Protein AF-A0A813JXP8-F1 (afdb_monomer_lite)

Organism: Polarella glacialis (NCBI:txid89957)

Radius of gyration: 28.77 Å; chains: 1; bounding box: 60×57×64 Å

Structure (mmCIF, N/CA/C/O backbone):
data_AF-A0A813JXP8-F1
#
_entry.id   AF-A0A813JXP8-F1
#
loop_
_atom_site.group_PDB
_atom_site.id
_atom_site.type_symbol
_atom_site.label_atom_id
_atom_site.label_alt_id
_atom_site.label_comp_id
_atom_site.label_asym_id
_atom_site.label_entity_id
_atom_site.label_seq_id
_atom_site.pdbx_PDB_ins_code
_atom_site.Cartn_x
_atom_site.Cartn_y
_atom_site.Cartn_z
_atom_site.occupancy
_atom_site.B_iso_or_equiv
_atom_site.auth_seq_id
_atom_site.auth_comp_id
_atom_site.auth_asym_id
_atom_site.auth_atom_id
_atom_site.pdbx_PDB_model_num
ATOM 1 N N . MET A 1 1 ? 9.963 -4.588 33.049 1.00 52.22 1 MET A N 1
ATOM 2 C CA . MET A 1 1 ? 10.059 -3.617 31.934 1.00 52.22 1 MET A CA 1
ATOM 3 C C . MET A 1 1 ? 10.238 -4.403 30.646 1.00 52.22 1 MET A C 1
ATOM 5 O O . MET A 1 1 ? 11.038 -5.328 30.657 1.00 52.22 1 MET A O 1
ATOM 9 N N . ALA A 1 2 ? 9.503 -4.094 29.575 1.00 61.81 2 ALA A N 1
ATOM 10 C CA . ALA A 1 2 ? 9.705 -4.745 28.279 1.00 61.81 2 ALA A CA 1
ATOM 11 C C . ALA A 1 2 ? 10.783 -3.986 27.489 1.00 61.81 2 ALA A C 1
ATOM 13 O O . ALA A 1 2 ? 10.611 -2.804 27.197 1.00 61.81 2 ALA A O 1
ATOM 14 N N . GLY A 1 3 ? 11.901 -4.645 27.179 1.00 68.75 3 GLY A N 1
ATOM 15 C CA . GLY A 1 3 ? 12.952 -4.056 26.351 1.00 68.75 3 GLY A CA 1
ATOM 16 C C . GLY A 1 3 ? 12.479 -3.876 24.907 1.00 68.75 3 GLY A C 1
ATOM 17 O O . GLY A 1 3 ? 11.857 -4.775 24.341 1.00 68.75 3 GLY A O 1
ATOM 18 N N . ARG A 1 4 ? 12.781 -2.725 24.298 1.00 75.44 4 ARG A N 1
ATOM 19 C CA . ARG A 1 4 ? 12.557 -2.512 22.861 1.00 75.44 4 ARG A CA 1
ATOM 20 C C . ARG A 1 4 ? 13.458 -3.489 22.082 1.00 75.44 4 ARG A C 1
ATOM 22 O O . ARG A 1 4 ? 14.655 -3.511 22.367 1.00 75.44 4 ARG A O 1
ATOM 29 N N . PRO A 1 5 ? 12.933 -4.284 21.130 1.00 78.69 5 PRO A N 1
ATOM 30 C CA . PRO A 1 5 ? 13.763 -5.210 20.364 1.00 78.69 5 PRO A CA 1
ATOM 31 C C . PRO A 1 5 ? 14.825 -4.446 19.551 1.00 78.69 5 PRO A C 1
ATOM 33 O O . PRO A 1 5 ? 14.555 -3.322 19.109 1.00 78.69 5 PRO A O 1
ATOM 36 N N . PRO A 1 6 ? 16.024 -5.025 19.350 1.00 76.75 6 PRO A N 1
ATOM 37 C CA . PRO A 1 6 ? 17.085 -4.386 18.582 1.00 76.75 6 PRO A CA 1
ATOM 38 C C . PRO A 1 6 ? 16.657 -4.189 17.124 1.00 76.75 6 PRO A C 1
ATOM 40 O O . PRO A 1 6 ? 16.009 -5.052 16.528 1.00 76.75 6 PRO A O 1
ATOM 43 N N . LEU A 1 7 ? 17.034 -3.050 16.542 1.00 78.81 7 LEU A N 1
ATOM 44 C CA . LEU A 1 7 ? 16.718 -2.721 15.155 1.00 78.81 7 LEU A CA 1
ATOM 45 C C . LEU A 1 7 ? 17.672 -3.469 14.210 1.00 78.81 7 LEU A C 1
ATOM 47 O O . LEU A 1 7 ? 18.702 -2.938 13.801 1.00 78.81 7 LEU A O 1
ATOM 51 N N . VAL A 1 8 ? 17.340 -4.719 13.889 1.00 82.62 8 VAL A N 1
ATOM 52 C CA . VAL A 1 8 ? 18.070 -5.504 12.886 1.00 82.62 8 VAL A CA 1
ATOM 53 C C . VAL A 1 8 ? 17.797 -4.906 11.507 1.00 82.62 8 VAL A C 1
ATOM 55 O O . VAL A 1 8 ? 16.659 -4.917 11.041 1.00 82.62 8 VAL A O 1
ATOM 58 N N . MET A 1 9 ? 18.835 -4.375 10.860 1.00 81.88 9 MET A N 1
ATOM 59 C CA . MET A 1 9 ? 18.740 -3.924 9.472 1.00 81.88 9 MET A CA 1
ATOM 60 C C . MET A 1 9 ? 18.775 -5.119 8.518 1.00 81.88 9 MET A C 1
ATOM 62 O O . MET A 1 9 ? 19.467 -6.108 8.769 1.00 81.88 9 MET A O 1
ATOM 66 N N . SER A 1 10 ? 18.029 -5.019 7.423 1.00 81.56 10 SER A N 1
ATOM 67 C CA . SER A 1 10 ? 18.065 -5.985 6.332 1.00 81.56 10 SER A CA 1
ATOM 68 C C . SER A 1 10 ? 19.447 -6.017 5.679 1.00 81.56 10 SER A C 1
ATOM 70 O O . SER A 1 10 ? 20.085 -4.988 5.467 1.00 81.56 10 SER A O 1
ATOM 72 N N . THR A 1 11 ? 19.926 -7.216 5.352 1.00 88.62 11 THR A N 1
ATOM 73 C CA . THR A 1 11 ? 21.102 -7.365 4.487 1.00 88.62 11 THR A CA 1
ATOM 74 C C . THR A 1 11 ? 20.689 -7.234 3.022 1.00 88.62 11 THR A C 1
ATOM 76 O O . THR A 1 11 ? 19.612 -7.688 2.636 1.00 88.62 11 THR A O 1
ATOM 79 N N . ALA A 1 12 ? 21.579 -6.721 2.167 1.00 84.81 12 ALA A N 1
ATOM 80 C CA . ALA A 1 12 ? 21.324 -6.599 0.724 1.00 84.81 12 ALA A CA 1
ATOM 81 C C . ALA A 1 12 ? 20.993 -7.943 0.027 1.00 84.81 12 ALA A C 1
ATOM 83 O O . ALA A 1 12 ? 20.420 -7.963 -1.063 1.00 84.81 12 ALA A O 1
ATOM 84 N N . VAL A 1 13 ? 21.334 -9.081 0.648 1.00 84.94 13 VAL A N 1
ATOM 85 C CA . VAL A 1 13 ? 20.925 -10.422 0.195 1.00 84.94 13 VAL A CA 1
ATOM 86 C C . VAL A 1 13 ? 19.451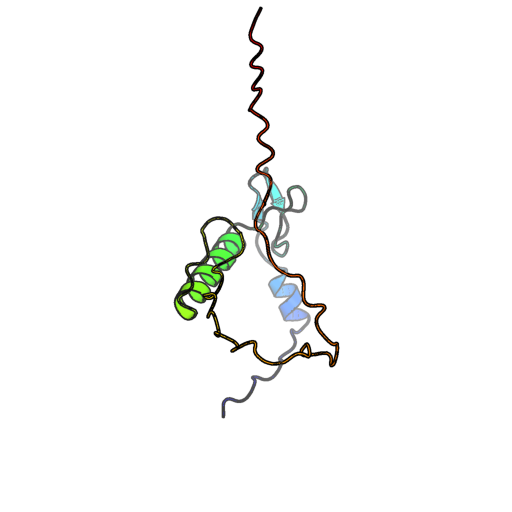 -10.688 0.520 1.00 84.94 13 VAL A C 1
ATOM 88 O O . VAL A 1 13 ? 18.717 -11.141 -0.354 1.00 84.94 13 VAL A O 1
ATOM 91 N N . GLN A 1 14 ? 18.999 -10.363 1.735 1.00 83.31 14 GLN A N 1
ATOM 92 C CA . GLN A 1 14 ? 17.588 -10.479 2.130 1.00 83.31 14 GLN A CA 1
ATOM 93 C C . GLN A 1 14 ? 16.690 -9.520 1.341 1.00 83.31 14 GLN A C 1
ATOM 95 O O . GLN A 1 14 ? 15.569 -9.881 1.001 1.00 83.31 14 GLN A O 1
ATOM 100 N N . GLU A 1 15 ? 17.181 -8.326 1.004 1.00 82.88 15 GLU A N 1
ATOM 101 C CA . GLU A 1 15 ? 16.444 -7.354 0.184 1.00 82.88 15 GLU A CA 1
ATOM 102 C C . GLU A 1 15 ? 16.200 -7.911 -1.221 1.00 82.88 15 GLU A C 1
ATOM 104 O O . GLU A 1 15 ? 15.050 -8.044 -1.637 1.00 82.88 15 GLU A O 1
ATOM 109 N N . ARG A 1 16 ? 17.254 -8.396 -1.892 1.00 83.81 16 ARG A N 1
ATOM 110 C CA . ARG A 1 16 ? 17.131 -9.093 -3.184 1.00 83.81 16 ARG A CA 1
ATOM 111 C C . ARG A 1 16 ? 16.256 -10.346 -3.116 1.00 83.81 16 ARG A C 1
ATOM 113 O O . ARG A 1 16 ? 15.674 -10.724 -4.128 1.00 83.81 16 ARG A O 1
ATOM 120 N N . GLN A 1 17 ? 16.171 -11.019 -1.968 1.00 82.88 17 GLN A N 1
ATOM 121 C CA . GLN A 1 17 ? 15.266 -12.157 -1.761 1.00 82.88 17 GLN A CA 1
ATOM 122 C C . GLN A 1 17 ? 13.807 -11.715 -1.561 1.00 82.88 17 GLN A C 1
ATOM 124 O O . GLN A 1 17 ? 12.911 -12.387 -2.057 1.00 82.88 17 GLN A O 1
ATOM 129 N N . ALA A 1 18 ? 13.547 -10.575 -0.914 1.00 78.75 18 ALA A N 1
ATOM 130 C CA . ALA A 1 18 ? 12.204 -9.998 -0.803 1.00 78.75 18 ALA A CA 1
ATOM 131 C C . ALA A 1 18 ? 11.679 -9.451 -2.149 1.00 78.75 18 ALA A C 1
ATOM 133 O O . ALA A 1 18 ? 10.473 -9.480 -2.416 1.00 78.75 18 ALA A O 1
ATOM 134 N N . GLU A 1 19 ? 12.584 -8.999 -3.025 1.00 82.69 19 GLU A N 1
ATOM 135 C CA . GLU A 1 19 ? 12.272 -8.641 -4.414 1.00 82.69 19 GLU A CA 1
ATOM 136 C C . GLU A 1 19 ? 11.859 -9.851 -5.273 1.00 82.69 19 GLU A C 1
ATOM 138 O O . GLU A 1 19 ? 11.088 -9.699 -6.224 1.00 82.69 19 GLU A O 1
ATOM 143 N N . GLN A 1 20 ? 12.320 -11.058 -4.926 1.00 84.38 20 GLN A N 1
ATOM 144 C CA . GLN A 1 20 ? 12.012 -12.294 -5.645 1.00 84.38 20 GLN A CA 1
ATOM 145 C C . GLN A 1 20 ? 10.647 -12.860 -5.233 1.00 84.38 20 GLN A C 1
ATOM 147 O O . GLN A 1 20 ? 10.482 -13.480 -4.186 1.00 84.38 20 GLN A O 1
ATOM 152 N N . GLY A 1 21 ? 9.661 -12.701 -6.112 1.00 86.06 21 GLY A N 1
ATOM 153 C CA . GLY A 1 21 ? 8.357 -13.342 -5.988 1.00 86.06 21 GLY A CA 1
ATOM 154 C C . GLY A 1 21 ? 7.545 -13.244 -7.281 1.00 86.06 21 GLY A C 1
ATOM 155 O O . GLY A 1 21 ? 7.947 -12.539 -8.212 1.00 86.06 21 GLY A O 1
ATOM 156 N N . PRO A 1 22 ? 6.403 -13.945 -7.371 1.00 91.56 22 PRO A N 1
ATOM 157 C CA . PRO A 1 22 ? 5.531 -13.866 -8.535 1.00 91.56 22 PRO A CA 1
ATOM 158 C C . PRO A 1 22 ? 4.965 -12.450 -8.706 1.00 91.56 22 PRO A C 1
ATOM 160 O O . PRO A 1 22 ? 4.579 -11.788 -7.739 1.00 91.56 22 PRO A O 1
ATOM 163 N N . ALA A 1 23 ? 4.888 -11.992 -9.955 1.00 93.19 23 ALA A N 1
ATOM 164 C CA . ALA A 1 23 ? 4.165 -10.774 -10.303 1.00 93.19 23 ALA A CA 1
ATOM 165 C C . ALA A 1 23 ? 2.661 -10.941 -10.016 1.00 93.19 23 ALA A C 1
ATOM 167 O O . ALA A 1 23 ? 2.118 -12.037 -10.167 1.00 93.19 23 ALA A O 1
ATOM 168 N N . TRP A 1 24 ? 1.978 -9.864 -9.620 1.00 94.25 24 TRP A N 1
ATOM 169 C CA . TRP A 1 24 ? 0.555 -9.907 -9.269 1.00 94.25 24 TRP A CA 1
ATOM 170 C C . TRP A 1 24 ? -0.306 -9.132 -10.268 1.00 94.25 24 TRP A C 1
ATOM 172 O O . TRP A 1 24 ? 0.074 -8.071 -10.768 1.00 94.25 24 TRP A O 1
ATOM 182 N N . ILE A 1 25 ? -1.486 -9.676 -10.563 1.00 95.69 25 ILE A N 1
ATOM 183 C CA . ILE A 1 25 ? -2.424 -9.121 -11.542 1.00 95.69 25 ILE A CA 1
ATOM 184 C C . ILE A 1 25 ? -3.437 -8.240 -10.808 1.00 95.69 25 ILE A C 1
ATOM 186 O O . ILE A 1 25 ? -4.062 -8.668 -9.836 1.00 95.69 25 ILE A O 1
ATOM 190 N N . CYS A 1 26 ? -3.597 -6.996 -11.255 1.00 96.06 26 CYS A N 1
ATOM 191 C CA . CYS A 1 26 ? -4.593 -6.080 -10.716 1.00 96.06 26 CYS A CA 1
ATOM 192 C C . CYS A 1 26 ? -5.966 -6.276 -11.381 1.00 96.06 26 CYS A C 1
ATOM 194 O O . CYS A 1 26 ? -6.083 -6.840 -12.466 1.00 96.06 26 CYS A O 1
ATOM 196 N N . GLN A 1 27 ? -7.017 -5.737 -10.762 1.00 94.31 27 GLN A N 1
ATOM 197 C CA . GLN A 1 27 ? -8.386 -5.753 -11.293 1.00 94.31 27 GLN A CA 1
ATOM 198 C C . GLN A 1 27 ? -8.524 -5.012 -12.639 1.00 94.31 27 GLN A C 1
ATOM 200 O O . GLN A 1 27 ? -9.447 -5.296 -13.391 1.00 94.31 27 GLN A O 1
ATOM 205 N N . CYS A 1 28 ? -7.586 -4.120 -12.981 1.00 95.06 28 CYS A N 1
ATOM 206 C CA . CYS A 1 28 ? -7.468 -3.495 -14.305 1.00 95.06 28 CYS A CA 1
ATOM 207 C C . CYS A 1 28 ? -6.627 -4.320 -15.308 1.00 95.06 28 CYS A C 1
ATOM 209 O O . CYS A 1 28 ? -6.060 -3.755 -16.236 1.00 95.06 28 CYS A O 1
ATOM 211 N N . ALA A 1 29 ? -6.469 -5.630 -15.085 1.00 95.50 29 ALA A N 1
ATOM 212 C CA . ALA A 1 29 ? -5.631 -6.574 -15.844 1.00 95.50 29 ALA A CA 1
ATOM 213 C C . ALA A 1 29 ? -4.109 -6.291 -15.883 1.00 95.50 29 ALA A C 1
ATOM 215 O O . ALA A 1 29 ? -3.341 -7.153 -16.310 1.00 95.50 29 ALA A O 1
ATOM 216 N N . LYS A 1 30 ? -3.638 -5.140 -15.385 1.00 96.00 30 LYS A N 1
ATOM 217 C CA . LYS A 1 30 ? -2.207 -4.816 -15.280 1.00 96.00 30 LYS A CA 1
ATOM 218 C C . LYS A 1 30 ? -1.451 -5.830 -14.419 1.00 96.00 30 LYS A C 1
ATOM 220 O O . LYS A 1 30 ? -1.810 -6.060 -13.263 1.00 96.00 30 LYS A O 1
ATOM 225 N N . VAL A 1 31 ? -0.362 -6.369 -14.962 1.00 95.88 31 VAL A N 1
ATOM 226 C CA . VAL A 1 31 ? 0.638 -7.151 -14.223 1.00 95.88 31 VAL A CA 1
ATOM 227 C C . VAL A 1 31 ? 1.605 -6.185 -13.531 1.00 95.88 31 VAL A C 1
ATOM 229 O O . VAL A 1 31 ? 2.154 -5.297 -14.182 1.00 95.88 31 VAL A O 1
ATOM 232 N N . ASN A 1 32 ? 1.811 -6.351 -12.225 1.00 95.38 32 ASN A N 1
ATOM 233 C CA . ASN A 1 32 ? 2.663 -5.500 -11.389 1.00 95.38 32 ASN A CA 1
ATOM 234 C C . ASN A 1 32 ? 3.759 -6.331 -10.705 1.00 95.38 32 ASN A C 1
ATOM 236 O O . ASN A 1 32 ? 3.581 -7.523 -10.441 1.00 95.38 32 ASN A O 1
ATOM 240 N N . LYS A 1 33 ? 4.894 -5.699 -10.383 1.00 94.12 33 LYS A N 1
ATOM 241 C CA . LYS A 1 33 ? 6.024 -6.351 -9.696 1.00 94.12 33 LYS A CA 1
ATOM 242 C C . LYS A 1 33 ? 5.597 -6.867 -8.319 1.00 94.12 33 LYS A C 1
ATOM 244 O O . LYS A 1 33 ? 4.763 -6.247 -7.661 1.00 94.12 33 LYS A O 1
ATOM 249 N N . HIS A 1 34 ? 6.222 -7.949 -7.848 1.00 92.06 34 HIS A N 1
ATOM 250 C CA . HIS A 1 34 ? 5.922 -8.556 -6.543 1.00 92.06 34 HIS A CA 1
ATOM 251 C C . HIS A 1 34 ? 5.923 -7.535 -5.386 1.00 92.06 34 HIS A C 1
ATOM 253 O O . HIS A 1 34 ? 5.004 -7.521 -4.564 1.00 92.06 34 HIS A O 1
ATOM 259 N N . VAL A 1 35 ? 6.922 -6.645 -5.386 1.00 91.44 35 VAL A N 1
ATOM 260 C CA . VAL A 1 35 ? 7.143 -5.583 -4.388 1.00 91.44 35 VAL A CA 1
ATOM 261 C C . VAL A 1 35 ? 6.172 -4.401 -4.471 1.00 91.44 35 VAL A C 1
ATOM 263 O O . VAL A 1 35 ? 6.054 -3.640 -3.511 1.00 91.44 35 VAL A O 1
ATOM 266 N N . SER A 1 36 ? 5.473 -4.211 -5.594 1.00 92.62 36 SER A N 1
ATOM 267 C CA . SER A 1 36 ? 4.595 -3.054 -5.787 1.00 92.62 36 SER A CA 1
ATOM 268 C C . SER A 1 36 ? 3.318 -3.229 -4.953 1.00 92.62 36 SER A C 1
ATOM 270 O O . SER A 1 36 ? 2.411 -3.958 -5.342 1.00 92.62 36 SER A O 1
ATOM 272 N N . LEU A 1 37 ? 3.223 -2.546 -3.804 1.00 93.25 37 LEU A N 1
ATOM 273 C CA . LEU A 1 37 ? 2.054 -2.588 -2.897 1.00 93.25 37 LEU A CA 1
ATOM 274 C C . LEU A 1 37 ? 0.752 -2.063 -3.540 1.00 93.25 37 LEU A C 1
ATOM 276 O O . LEU A 1 37 ? -0.348 -2.306 -3.037 1.00 93.25 37 LEU A O 1
ATOM 280 N N . ARG A 1 38 ? 0.879 -1.309 -4.636 1.00 95.56 38 ARG A N 1
ATOM 281 C CA . ARG A 1 38 ? -0.197 -0.698 -5.422 1.00 95.56 38 ARG A CA 1
ATOM 282 C C . ARG A 1 38 ? 0.033 -0.966 -6.903 1.00 95.56 38 ARG A C 1
ATOM 284 O O . ARG A 1 38 ? 1.175 -1.136 -7.322 1.00 95.56 38 ARG A O 1
ATOM 291 N N . CYS A 1 39 ? -1.042 -0.969 -7.682 1.00 96.50 39 CYS A N 1
ATOM 292 C CA . CYS A 1 39 ? -0.951 -1.020 -9.135 1.00 96.50 39 CYS A CA 1
ATOM 293 C C . CYS A 1 39 ? -0.318 0.264 -9.687 1.00 96.50 39 CYS A C 1
ATOM 295 O O . CYS A 1 39 ? -0.689 1.359 -9.264 1.00 96.50 39 CYS A O 1
ATOM 297 N N . GLU A 1 40 ? 0.592 0.124 -10.650 1.00 95.38 40 GLU A N 1
ATOM 298 C CA . GLU A 1 40 ? 1.333 1.236 -11.265 1.00 95.38 40 GLU A CA 1
ATOM 299 C C . GLU A 1 40 ? 0.452 2.111 -12.187 1.00 95.38 40 GLU A C 1
ATOM 301 O O . GLU A 1 40 ? 0.848 3.219 -12.533 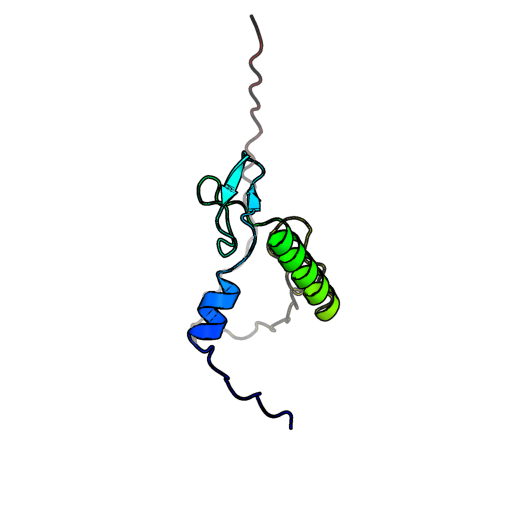1.00 95.38 40 GLU A O 1
ATOM 306 N N . GLU A 1 41 ? -0.755 1.650 -12.548 1.00 96.00 41 GLU A N 1
ATOM 307 C CA . GLU A 1 41 ? -1.706 2.379 -13.410 1.00 96.00 41 GLU A CA 1
ATOM 308 C C . GLU A 1 41 ? -2.934 2.910 -12.655 1.00 96.00 41 GLU A C 1
ATOM 310 O O . GLU A 1 41 ? -3.271 4.085 -12.763 1.00 96.00 41 GLU A O 1
ATOM 315 N N . CYS A 1 42 ? -3.622 2.060 -11.883 1.00 96.31 42 CYS A N 1
ATOM 316 C CA . CYS A 1 42 ? -4.875 2.430 -11.207 1.00 96.31 42 CYS A CA 1
ATOM 317 C C . CYS A 1 42 ? -4.724 2.724 -9.703 1.00 96.31 42 CYS A C 1
ATOM 319 O O . CYS A 1 42 ? -5.717 3.005 -9.035 1.00 96.31 42 CYS A O 1
ATOM 321 N N . PHE A 1 43 ? -3.509 2.626 -9.147 1.00 95.31 43 PHE A N 1
ATOM 322 C CA . PHE A 1 43 ? -3.156 2.915 -7.742 1.00 95.31 43 PHE A CA 1
ATOM 323 C C . PHE A 1 43 ? -3.902 2.114 -6.649 1.00 95.31 43 PHE A C 1
ATOM 325 O O . PHE A 1 43 ? -3.665 2.321 -5.449 1.00 95.31 43 PHE A O 1
ATOM 332 N N . VAL A 1 44 ? -4.747 1.154 -7.046 1.00 94.75 44 VAL A N 1
ATOM 333 C CA . VAL A 1 44 ? -5.432 0.187 -6.175 1.00 94.75 44 VAL A CA 1
ATOM 334 C C . VAL A 1 44 ? -4.405 -0.703 -5.467 1.00 94.75 44 VAL A C 1
ATOM 336 O O . VAL A 1 44 ? -3.432 -1.147 -6.078 1.00 94.75 44 VAL A O 1
ATOM 339 N N . LEU A 1 45 ? -4.622 -0.967 -4.173 1.00 94.38 45 LEU A N 1
ATOM 340 C CA . LEU A 1 45 ? -3.781 -1.863 -3.369 1.00 94.38 45 LEU A CA 1
ATOM 341 C C . LEU A 1 45 ? -3.782 -3.301 -3.906 1.00 94.38 45 LEU A C 1
ATOM 343 O O . LEU A 1 45 ? -4.812 -3.805 -4.361 1.00 94.38 45 LEU A O 1
ATOM 347 N N . ARG A 1 46 ? -2.649 -3.990 -3.734 1.00 94.19 46 ARG A N 1
ATOM 348 C CA . ARG A 1 46 ? -2.544 -5.449 -3.872 1.00 94.19 46 ARG A CA 1
ATOM 349 C C . ARG A 1 46 ? -3.613 -6.144 -2.992 1.00 94.19 46 ARG A C 1
ATOM 351 O O . ARG A 1 46 ? -3.816 -5.704 -1.856 1.00 94.19 46 ARG A O 1
ATOM 358 N N . PR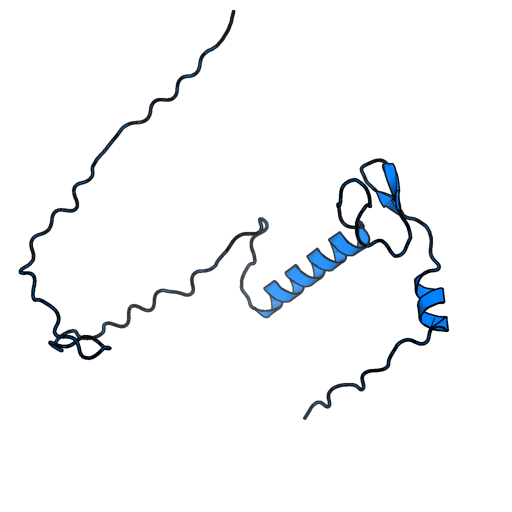O A 1 47 ? -4.308 -7.205 -3.460 1.00 90.50 47 PRO A N 1
ATOM 359 C CA . PRO A 1 47 ? -5.415 -7.822 -2.714 1.00 90.50 47 PRO A CA 1
ATOM 360 C C . PRO A 1 47 ? -5.048 -8.267 -1.290 1.00 90.50 47 PRO A C 1
ATOM 362 O O . PRO A 1 47 ? -5.789 -7.981 -0.348 1.00 90.50 47 PRO A O 1
ATOM 365 N N . ASP A 1 48 ? -3.873 -8.876 -1.131 1.00 89.25 48 ASP A N 1
ATOM 366 C CA . ASP A 1 48 ? -3.336 -9.348 0.154 1.00 89.25 48 ASP A CA 1
ATOM 367 C C . ASP A 1 48 ? -3.177 -8.192 1.160 1.00 89.25 48 ASP A C 1
ATOM 369 O O . ASP A 1 48 ? -3.575 -8.284 2.321 1.00 89.25 48 ASP A O 1
ATOM 373 N N . GLU A 1 49 ? -2.670 -7.050 0.688 1.00 89.12 49 GLU A N 1
ATOM 374 C CA . GLU A 1 49 ? -2.485 -5.834 1.486 1.00 89.12 49 GLU A CA 1
ATOM 375 C C . GLU A 1 49 ? -3.811 -5.171 1.856 1.00 89.12 49 GLU A C 1
ATOM 377 O O . GLU A 1 49 ? -3.985 -4.692 2.978 1.00 89.12 49 GLU A O 1
ATOM 382 N N . LYS A 1 50 ? -4.793 -5.193 0.947 1.00 88.31 50 LYS A N 1
ATOM 383 C CA . LYS A 1 50 ? -6.157 -4.734 1.239 1.00 88.31 50 LYS A CA 1
ATOM 384 C C . LYS A 1 50 ? -6.786 -5.562 2.367 1.00 88.31 50 LYS A C 1
ATOM 386 O O . LYS A 1 50 ? -7.406 -4.985 3.261 1.00 88.31 50 LYS A O 1
ATOM 391 N N . ALA A 1 51 ? -6.591 -6.884 2.358 1.00 88.44 51 ALA A N 1
ATOM 392 C CA . ALA A 1 51 ? -7.030 -7.764 3.439 1.00 88.44 51 ALA A CA 1
ATOM 393 C C . ALA A 1 51 ? -6.270 -7.483 4.750 1.00 88.44 51 ALA A C 1
ATOM 395 O O . ALA A 1 51 ? -6.904 -7.323 5.795 1.00 88.44 51 ALA A O 1
ATOM 396 N N . ARG A 1 52 ? -4.939 -7.317 4.701 1.00 89.50 52 ARG A N 1
ATOM 397 C CA . ARG A 1 52 ? -4.099 -6.979 5.867 1.00 89.50 52 ARG A CA 1
ATOM 398 C C . ARG A 1 52 ? -4.531 -5.670 6.540 1.00 89.50 52 ARG A C 1
ATOM 400 O O . ARG A 1 52 ? -4.774 -5.656 7.745 1.00 89.50 52 ARG A O 1
ATOM 407 N N . HIS A 1 53 ? -4.735 -4.601 5.768 1.00 86.50 53 HIS A N 1
ATOM 408 C CA . HIS A 1 53 ? -5.241 -3.314 6.268 1.00 86.50 53 HIS A CA 1
ATOM 409 C C . HIS A 1 53 ? -6.684 -3.368 6.798 1.00 86.50 53 HIS A C 1
ATOM 411 O O . HIS A 1 53 ? -7.094 -2.497 7.570 1.00 86.50 53 HIS A O 1
ATOM 417 N N . GLN A 1 54 ? -7.494 -4.344 6.381 1.00 85.19 54 GLN A N 1
ATOM 418 C CA . GLN A 1 54 ? -8.826 -4.553 6.948 1.00 85.19 54 GLN A CA 1
ATOM 419 C C . GLN A 1 54 ? -8.753 -5.341 8.264 1.00 85.19 54 GLN A C 1
ATOM 421 O O . GLN A 1 54 ? -9.379 -4.938 9.241 1.00 85.19 54 GLN A O 1
ATOM 426 N N . ALA A 1 55 ? -7.929 -6.390 8.330 1.00 85.44 55 ALA A N 1
ATOM 427 C CA . ALA A 1 55 ? -7.680 -7.144 9.558 1.00 85.44 55 ALA A CA 1
ATOM 428 C C . ALA A 1 55 ? -7.078 -6.264 10.670 1.00 85.44 55 ALA A C 1
ATOM 430 O O . ALA A 1 55 ? -7.550 -6.311 11.804 1.00 85.44 55 ALA A O 1
ATOM 431 N N . GLN A 1 56 ? -6.108 -5.404 10.336 1.00 85.12 56 GLN A N 1
ATOM 432 C CA . GLN A 1 56 ? -5.498 -4.460 11.279 1.00 85.12 56 GLN A CA 1
ATOM 433 C C . GLN A 1 56 ? -6.536 -3.504 11.889 1.00 85.12 56 GLN A C 1
ATOM 435 O O . GLN A 1 56 ? -6.628 -3.408 13.110 1.00 85.12 56 GLN A O 1
ATOM 440 N N . ARG A 1 57 ? -7.371 -2.855 11.062 1.00 80.88 57 ARG A N 1
ATOM 441 C CA . ARG A 1 57 ? -8.422 -1.939 11.548 1.00 80.88 57 ARG A CA 1
ATOM 442 C C . ARG A 1 57 ? -9.479 -2.650 12.394 1.00 80.88 57 ARG A C 1
ATOM 444 O O . ARG A 1 57 ? -9.929 -2.093 13.390 1.00 80.88 57 ARG A O 1
ATOM 451 N N . ASN A 1 58 ? -9.837 -3.888 12.046 1.00 80.38 58 ASN A N 1
ATOM 452 C CA . ASN A 1 58 ? -10.741 -4.699 12.864 1.00 80.38 58 ASN A CA 1
ATOM 453 C C . ASN A 1 58 ? -10.122 -5.021 14.238 1.00 80.38 58 ASN A C 1
ATOM 455 O O . ASN A 1 58 ? -10.813 -4.945 15.252 1.00 80.38 58 ASN A O 1
ATOM 459 N N . GLN A 1 59 ? -8.827 -5.358 14.290 1.00 81.62 59 GLN A N 1
ATOM 460 C CA . GLN A 1 59 ? -8.110 -5.631 15.541 1.00 81.62 59 GLN A CA 1
ATOM 461 C C . GLN A 1 59 ? -7.961 -4.373 16.410 1.00 81.62 59 GLN A C 1
ATOM 463 O O . GLN A 1 59 ? -8.049 -4.460 17.633 1.00 81.62 59 GLN A O 1
ATOM 468 N N . GLU A 1 60 ? -7.753 -3.213 15.790 1.00 77.06 60 GLU A N 1
ATOM 469 C CA . GLU A 1 60 ? -7.641 -1.916 16.460 1.00 77.06 60 GLU A CA 1
ATOM 470 C C . GLU A 1 60 ? -8.976 -1.479 17.080 1.00 77.06 60 GLU A C 1
ATOM 472 O O . GLU A 1 60 ? -9.031 -1.258 18.288 1.00 77.06 60 GLU A O 1
ATOM 477 N N . ALA A 1 61 ? -10.074 -1.505 16.313 1.00 69.00 61 ALA A N 1
ATOM 478 C CA . ALA A 1 61 ? -11.428 -1.263 16.828 1.00 69.00 61 ALA A CA 1
ATOM 479 C C . ALA A 1 61 ? -11.809 -2.236 17.965 1.00 69.00 61 ALA A C 1
ATOM 481 O O . ALA A 1 61 ? -12.413 -1.846 18.962 1.00 69.00 61 ALA A O 1
ATOM 482 N N . SER A 1 62 ? -11.387 -3.504 17.861 1.00 69.75 62 SER A N 1
ATOM 483 C CA . SER A 1 62 ? -11.597 -4.517 18.911 1.00 69.75 62 SER A CA 1
ATOM 484 C C . SER A 1 62 ? -10.771 -4.272 20.184 1.00 69.75 62 SER A C 1
ATOM 486 O O . SER A 1 62 ? -11.040 -4.893 21.208 1.00 69.75 62 SER A O 1
ATOM 488 N N . ARG A 1 63 ? -9.748 -3.406 20.129 1.00 72.38 63 ARG A N 1
ATOM 489 C CA . ARG A 1 63 ? -8.897 -3.028 21.270 1.00 72.38 63 ARG A CA 1
ATOM 490 C C . ARG A 1 63 ? -9.306 -1.708 21.913 1.00 72.38 63 ARG A C 1
ATOM 492 O O . ARG A 1 63 ? -9.152 -1.577 23.121 1.00 72.38 63 ARG A O 1
ATOM 499 N N . THR A 1 64 ? -9.785 -0.741 21.131 1.00 67.50 64 THR A N 1
ATOM 500 C CA . THR A 1 64 ? -10.243 0.560 21.647 1.00 67.50 64 THR A CA 1
ATOM 501 C C . THR A 1 64 ? -11.700 0.538 22.105 1.00 67.50 64 THR A C 1
ATOM 503 O O . THR A 1 64 ? -12.099 1.397 22.883 1.00 67.50 64 THR A O 1
ATOM 506 N N . GLY A 1 65 ? -12.504 -0.416 21.621 1.00 63.19 65 GLY A N 1
ATOM 507 C CA . GLY A 1 65 ? -13.955 -0.449 21.837 1.00 63.19 65 GLY A CA 1
ATOM 508 C C . GLY A 1 65 ? -14.730 0.533 20.948 1.00 63.19 65 GLY A C 1
ATOM 509 O O . GLY A 1 65 ? -15.955 0.460 20.874 1.00 63.19 65 GLY A O 1
ATOM 510 N N . GLU A 1 66 ? -14.037 1.416 20.224 1.00 59.56 66 GLU A N 1
ATOM 511 C CA . GLU A 1 66 ? -14.651 2.329 19.266 1.00 59.56 66 GLU A CA 1
ATOM 512 C C . GLU A 1 66 ? -14.945 1.595 17.954 1.00 59.56 66 GLU A C 1
ATOM 514 O O . GLU A 1 66 ? -14.046 1.114 17.258 1.00 59.56 66 GLU A O 1
ATOM 519 N N . VAL A 1 67 ? -16.225 1.530 17.581 1.00 58.88 67 VAL A N 1
ATOM 520 C CA . VAL A 1 67 ? -16.668 0.908 16.327 1.00 58.88 67 VAL A CA 1
ATOM 521 C C . VAL A 1 67 ? -16.322 1.826 15.151 1.00 58.88 67 VAL A C 1
ATOM 523 O O . VAL A 1 67 ? -17.148 2.612 14.687 1.00 58.88 67 VAL A O 1
ATOM 526 N N . ILE A 1 68 ? -15.085 1.719 14.656 1.00 57.16 68 ILE A N 1
ATOM 527 C CA . ILE A 1 68 ? -14.619 2.421 13.453 1.00 57.16 68 ILE A CA 1
ATOM 528 C C . ILE A 1 68 ? -15.553 2.065 12.285 1.00 57.16 68 ILE A C 1
ATOM 530 O O . ILE A 1 68 ? -15.641 0.910 11.860 1.00 57.16 68 ILE A O 1
ATOM 534 N N . GLY A 1 69 ? -16.275 3.069 11.782 1.00 55.94 69 GLY A N 1
ATOM 535 C CA . GLY A 1 69 ? -17.334 2.889 10.791 1.00 55.94 69 GLY A CA 1
ATOM 536 C C . GLY A 1 69 ? -16.856 2.239 9.487 1.00 55.94 69 GLY A C 1
ATOM 537 O O . GLY A 1 69 ? -15.729 2.440 9.034 1.00 55.94 69 GLY A O 1
ATOM 538 N N . ARG A 1 70 ? -17.745 1.476 8.832 1.00 55.94 70 ARG A N 1
ATOM 539 C CA . ARG A 1 70 ? -17.434 0.791 7.557 1.00 55.94 70 ARG A CA 1
ATOM 540 C C . ARG A 1 70 ? -17.126 1.751 6.394 1.00 55.94 70 ARG A C 1
ATOM 542 O O . ARG A 1 70 ? -16.509 1.325 5.421 1.00 55.94 70 ARG A O 1
ATOM 549 N N . GLY A 1 71 ? -17.534 3.018 6.492 1.00 56.34 71 GLY A N 1
ATOM 550 C CA . GLY A 1 71 ? -17.077 4.119 5.639 1.00 56.34 71 GLY A CA 1
ATOM 551 C C . GLY A 1 71 ? -16.072 4.991 6.395 1.00 56.34 71 GLY A C 1
ATOM 552 O O . GLY A 1 71 ? -16.267 5.265 7.576 1.00 56.34 71 GLY A O 1
ATOM 553 N N . GLY A 1 72 ? -14.992 5.414 5.731 1.00 61.91 72 GLY A N 1
ATOM 554 C CA . GLY A 1 72 ? -13.893 6.146 6.372 1.00 61.91 72 GLY A CA 1
ATOM 555 C C . GLY A 1 72 ? -14.246 7.594 6.712 1.00 61.91 72 GLY A C 1
ATOM 556 O O . GLY A 1 72 ? -13.978 8.483 5.910 1.00 61.91 72 GLY A O 1
ATOM 557 N N . GLY A 1 73 ? -14.810 7.828 7.899 1.00 50.38 73 GLY A N 1
ATOM 558 C CA . GLY A 1 73 ? -15.145 9.162 8.400 1.00 50.38 73 GLY A CA 1
ATOM 559 C C . GLY A 1 73 ? -14.998 9.297 9.919 1.00 50.38 73 GLY A C 1
ATOM 560 O O . GLY A 1 73 ? -15.308 8.375 10.670 1.00 50.38 73 GLY A O 1
ATOM 561 N N . PHE A 1 74 ? -14.538 10.475 10.348 1.00 55.28 74 PHE A N 1
ATOM 562 C CA . PHE A 1 74 ? -14.581 10.945 11.739 1.00 55.28 74 PHE A CA 1
ATOM 563 C C . PHE A 1 74 ? -16.045 11.168 12.169 1.00 55.28 74 PHE A C 1
ATOM 565 O O . PHE A 1 74 ? -16.845 11.649 11.369 1.00 55.28 74 PHE A O 1
ATOM 572 N N . TYR A 1 75 ? -16.463 10.929 13.411 1.00 51.25 75 TYR A N 1
ATOM 573 C CA . TYR A 1 75 ? -15.801 10.309 14.569 1.00 51.25 75 TYR A CA 1
ATOM 574 C C . TYR A 1 75 ? -16.897 9.883 15.569 1.00 51.25 75 TYR A C 1
ATOM 576 O O . TYR A 1 75 ? -18.025 10.376 15.468 1.00 51.25 75 TYR A O 1
ATOM 584 N N . LEU A 1 76 ? -16.559 9.122 16.620 1.00 50.75 76 LEU A N 1
ATOM 585 C CA . LEU A 1 76 ? -17.234 9.377 17.896 1.00 50.75 76 LEU A CA 1
ATOM 586 C C . LEU A 1 76 ? -16.733 10.729 18.413 1.00 50.75 76 LEU A C 1
ATOM 588 O O . LEU A 1 76 ? -15.546 10.911 18.676 1.00 50.75 76 LEU A O 1
ATOM 592 N N . ARG A 1 77 ? -17.642 11.693 18.569 1.00 62.91 77 ARG A N 1
ATOM 593 C CA . ARG A 1 77 ? -17.374 12.816 19.466 1.00 62.91 77 ARG A CA 1
ATOM 594 C C . ARG A 1 77 ? -17.455 12.238 20.871 1.00 62.91 77 ARG A C 1
ATOM 596 O O . ARG A 1 77 ? -18.555 11.900 21.302 1.00 62.91 77 ARG A O 1
ATOM 603 N N . GLN A 1 78 ? -16.313 12.098 21.544 1.00 54.25 78 GLN A N 1
ATOM 604 C CA . GLN A 1 78 ? -16.308 11.835 22.982 1.00 54.25 78 GLN A CA 1
ATOM 605 C C . GLN A 1 78 ? -17.203 12.877 23.656 1.00 54.25 78 GLN A C 1
ATOM 607 O O . GLN A 1 78 ? -17.251 14.033 23.220 1.00 54.25 78 GLN A O 1
ATOM 612 N N . GLU A 1 79 ? -18.006 12.413 24.608 1.00 51.00 79 GLU A N 1
ATOM 613 C CA . GLU A 1 79 ? -19.210 13.118 25.035 1.00 51.00 79 GLU A CA 1
ATOM 614 C C . GLU A 1 79 ? -18.890 14.546 25.474 1.00 51.00 79 GLU A C 1
ATOM 616 O O . GLU A 1 79 ? -17.875 14.803 26.126 1.00 51.00 79 GLU A O 1
ATOM 621 N N . VAL A 1 80 ? -19.767 15.493 25.122 1.00 51.12 80 VAL A N 1
ATOM 622 C CA . VAL A 1 80 ? -19.651 16.860 25.631 1.00 51.12 80 VAL A CA 1
ATOM 623 C C . VAL A 1 80 ? -20.016 16.821 27.107 1.00 51.12 80 VAL A C 1
ATOM 625 O O . VAL A 1 80 ? -21.165 17.061 27.482 1.00 51.12 80 VAL A O 1
ATOM 628 N N . VAL A 1 81 ? -19.013 16.530 27.937 1.00 52.28 81 VAL A N 1
ATOM 629 C CA . VAL A 1 81 ? -19.017 16.817 29.365 1.00 52.28 81 VAL A CA 1
ATOM 630 C C . VAL A 1 81 ? -19.230 18.319 29.479 1.00 52.28 81 VAL A C 1
ATOM 632 O O . VAL A 1 81 ? -18.293 19.114 29.387 1.00 52.28 81 VAL A O 1
ATOM 635 N N . ARG A 1 82 ? -20.498 18.715 29.629 1.00 50.12 82 ARG A N 1
ATOM 636 C CA . ARG A 1 82 ? -20.876 20.056 30.056 1.00 50.12 82 ARG A CA 1
ATOM 637 C C . ARG A 1 82 ? -20.372 20.215 31.479 1.00 50.12 82 ARG A C 1
ATOM 639 O O . ARG A 1 82 ? -21.082 19.957 32.443 1.00 50.12 82 ARG A O 1
ATOM 646 N N . ARG A 1 83 ? -19.115 20.629 31.589 1.00 51.34 83 ARG A N 1
ATOM 647 C CA . ARG A 1 83 ? -18.618 21.260 32.794 1.00 51.34 83 ARG A CA 1
ATOM 648 C C . ARG A 1 83 ? -19.434 22.534 32.956 1.00 51.34 83 ARG A C 1
ATOM 650 O O . ARG A 1 83 ? -19.321 23.448 32.143 1.00 51.34 83 ARG A O 1
ATOM 657 N N . GLU A 1 84 ? -20.299 22.555 33.959 1.00 51.06 84 GLU A N 1
ATOM 658 C CA . GLU A 1 84 ? -20.997 23.767 34.369 1.00 51.06 84 GLU A CA 1
ATOM 659 C C . GLU A 1 84 ? -19.973 24.674 35.056 1.00 51.06 84 GLU A C 1
ATOM 661 O O . GLU A 1 84 ? -19.814 24.683 36.275 1.00 51.06 84 GLU A O 1
ATOM 666 N N . GLU A 1 85 ? -19.189 25.377 34.238 1.00 51.31 85 GLU A N 1
ATOM 667 C CA . GLU A 1 85 ? -18.277 26.414 34.703 1.00 51.31 85 GLU A CA 1
ATOM 668 C C . GLU A 1 85 ? -19.135 27.580 35.202 1.00 51.31 85 GLU A C 1
ATOM 670 O O . GLU A 1 85 ? -19.720 28.332 34.420 1.00 51.31 85 GLU A O 1
ATOM 675 N N . ASN A 1 86 ? -19.279 27.642 36.529 1.00 50.69 86 ASN A N 1
ATOM 676 C CA . ASN A 1 86 ? -20.139 28.578 37.240 1.00 50.69 86 ASN A CA 1
ATOM 677 C C . ASN A 1 86 ? -19.675 30.021 36.981 1.00 50.69 86 ASN A C 1
ATOM 679 O O . ASN A 1 86 ? -18.721 30.505 37.583 1.00 50.69 86 ASN A O 1
ATOM 683 N N . SER A 1 87 ? -20.315 30.668 36.010 1.00 53.31 87 SER A N 1
ATOM 684 C CA . SER A 1 87 ? -19.797 31.844 35.309 1.00 53.31 87 SER A CA 1
ATOM 685 C C . SER A 1 87 ? -20.092 33.165 36.042 1.00 53.31 87 SER A C 1
ATOM 687 O O . SER A 1 87 ? -20.690 34.069 35.453 1.00 53.31 87 SER A O 1
ATOM 689 N N . ASP A 1 88 ? -19.638 33.289 37.290 1.00 54.16 88 ASP A N 1
ATOM 690 C CA . ASP A 1 88 ? -19.699 34.540 38.072 1.00 54.16 88 ASP A CA 1
ATOM 691 C C . ASP A 1 88 ? -18.425 35.410 37.921 1.00 54.16 88 ASP A C 1
ATOM 693 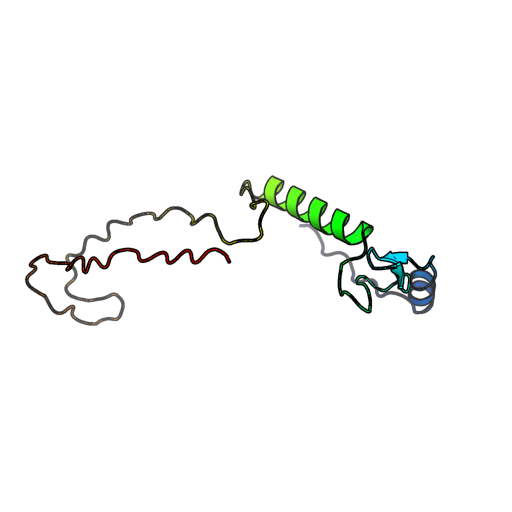O O . ASP A 1 88 ? -18.399 36.583 38.283 1.00 54.16 88 ASP A O 1
ATOM 697 N N . ASP A 1 89 ? -17.362 34.879 37.302 1.00 57.22 89 ASP A N 1
ATOM 698 C CA . ASP A 1 89 ? -16.151 35.649 36.995 1.00 57.22 89 ASP A CA 1
ATOM 699 C C . ASP A 1 89 ? -16.395 36.705 35.893 1.00 57.22 89 ASP A C 1
ATOM 701 O O . ASP A 1 89 ? -16.639 36.371 34.729 1.00 57.22 89 ASP A O 1
ATOM 705 N N . GLU A 1 90 ? -16.221 37.999 36.196 1.00 60.12 90 GLU A N 1
ATOM 706 C CA . GLU A 1 90 ? -16.241 39.091 35.193 1.00 60.12 90 GLU A CA 1
ATOM 707 C C . GLU A 1 90 ? -15.219 38.902 34.048 1.00 60.12 90 GLU A C 1
ATOM 709 O O . GLU A 1 90 ? -15.288 39.569 33.007 1.00 60.12 90 GLU A O 1
ATOM 714 N N . VAL A 1 91 ? -14.226 38.035 34.253 1.00 61.44 91 VAL A N 1
ATOM 715 C CA . VAL A 1 91 ? -12.992 37.949 33.475 1.00 61.44 91 VAL A CA 1
ATOM 716 C C . VAL A 1 91 ? -12.886 36.581 32.793 1.00 61.44 91 VAL A C 1
ATOM 718 O O . VAL A 1 91 ? -13.050 35.538 33.408 1.00 61.44 91 VAL A O 1
ATOM 721 N N . ASP A 1 92 ? -12.626 36.603 31.488 1.00 69.19 92 ASP A N 1
ATOM 722 C CA . ASP A 1 92 ? -12.305 35.445 30.648 1.00 69.19 92 ASP A CA 1
ATOM 723 C C . ASP A 1 92 ? -10.983 34.776 31.078 1.00 69.19 92 ASP A C 1
ATOM 725 O O . ASP A 1 92 ? -10.103 35.432 31.635 1.00 69.19 92 ASP A O 1
ATOM 729 N N . VAL A 1 93 ? -10.785 33.502 30.721 1.00 65.38 93 VAL A N 1
ATOM 730 C CA . VAL A 1 93 ? -9.570 32.700 31.000 1.00 65.38 93 VAL A CA 1
ATOM 731 C C . VAL A 1 93 ? -8.284 33.403 30.528 1.00 65.38 93 VAL A C 1
ATOM 733 O O . VAL A 1 93 ? -7.210 33.204 31.088 1.00 65.38 93 VAL A O 1
ATOM 736 N N . PHE A 1 94 ? -8.395 34.282 29.527 1.00 66.69 94 PHE A N 1
ATOM 737 C CA . PHE A 1 94 ? -7.307 35.109 28.994 1.00 66.69 94 PHE A CA 1
ATOM 738 C C . PHE A 1 94 ? -7.172 36.499 29.655 1.00 66.69 94 PHE A C 1
ATOM 740 O O . PHE A 1 94 ? -6.591 37.406 29.060 1.00 66.69 94 PHE A O 1
ATOM 747 N N . GLY A 1 95 ? -7.728 36.712 30.852 1.00 67.69 95 GLY A N 1
ATOM 748 C CA . GLY A 1 95 ? -7.599 37.965 31.613 1.00 67.69 95 GLY A CA 1
ATOM 749 C C . GLY A 1 95 ? -8.422 39.143 31.073 1.00 67.69 95 GLY A C 1
ATOM 750 O O . GLY A 1 95 ? -8.187 40.291 31.449 1.00 67.69 95 GLY A O 1
ATOM 751 N N . ARG A 1 96 ? -9.383 38.895 30.173 1.00 71.75 96 ARG A N 1
ATOM 752 C CA . ARG A 1 96 ? -10.178 39.941 29.502 1.00 71.75 96 ARG A CA 1
ATOM 753 C C . ARG A 1 96 ? -11.551 40.083 30.148 1.00 71.75 96 ARG A C 1
ATOM 755 O O . ARG A 1 96 ? -12.289 39.107 30.225 1.00 71.75 96 ARG A O 1
ATOM 762 N N . ARG A 1 97 ? -11.945 41.297 30.541 1.00 75.44 97 ARG A N 1
ATOM 763 C CA . ARG A 1 97 ? -13.320 41.560 31.000 1.00 75.44 97 ARG A CA 1
ATOM 764 C C . ARG A 1 97 ? -14.330 41.237 29.899 1.00 75.44 97 ARG A C 1
ATOM 766 O O . ARG A 1 97 ? -14.227 41.759 28.787 1.00 75.44 97 ARG A O 1
ATOM 773 N N . ARG A 1 98 ? -15.313 40.388 30.206 1.00 67.62 98 ARG A N 1
ATOM 774 C CA . ARG A 1 98 ? -16.397 40.046 29.279 1.00 67.62 98 ARG A CA 1
ATOM 775 C C . ARG A 1 98 ? -17.383 41.213 29.223 1.00 67.62 98 ARG A C 1
ATOM 777 O O . ARG A 1 98 ? -17.901 41.647 30.247 1.00 67.62 98 ARG A O 1
ATOM 784 N N . LYS A 1 99 ? -17.650 41.742 28.024 1.00 68.94 99 LYS A N 1
ATOM 785 C CA . LYS A 1 99 ? -18.655 42.800 27.845 1.00 68.94 99 LYS A CA 1
ATOM 786 C C . LYS A 1 99 ? -20.036 42.208 28.126 1.00 68.94 99 LYS A C 1
ATOM 788 O O . LYS A 1 99 ? -20.516 41.405 27.329 1.00 68.94 99 L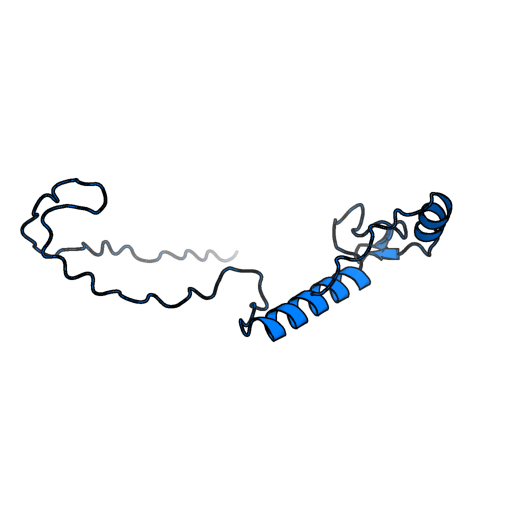YS A O 1
ATOM 793 N N . GLN A 1 100 ? -20.664 42.619 29.227 1.00 57.56 100 GLN A N 1
ATOM 794 C CA . GLN A 1 100 ? -22.044 42.257 29.543 1.00 57.56 100 GLN A CA 1
ATOM 795 C C . GLN A 1 100 ? -22.969 42.763 28.427 1.00 57.56 100 GLN A C 1
ATOM 797 O O . GLN A 1 100 ? -23.234 43.959 28.305 1.00 57.56 100 GLN A O 1
ATOM 802 N N . GLY A 1 101 ? -23.422 41.848 27.574 1.00 52.44 101 GLY A N 1
ATOM 803 C CA . GLY A 1 101 ? -24.574 42.077 26.719 1.00 52.44 101 GLY A CA 1
ATOM 804 C C . GLY A 1 101 ? -25.815 41.694 27.504 1.00 52.44 101 GLY A C 1
ATOM 805 O O . GLY A 1 101 ? -26.017 40.506 27.748 1.00 52.44 101 GLY A O 1
ATOM 806 N N . SER A 1 102 ? -26.632 42.676 27.895 1.00 46.94 102 SER A N 1
ATOM 807 C CA . SER A 1 102 ? -27.995 42.402 28.357 1.00 46.94 102 SER A CA 1
ATOM 808 C C . SER A 1 102 ? -28.694 41.568 27.289 1.00 46.94 102 SER A C 1
ATOM 810 O O . SER A 1 102 ? -28.729 41.963 26.122 1.00 46.94 102 SER A O 1
ATOM 812 N N . GLY A 1 103 ? -29.159 40.382 27.670 1.00 52.22 103 GLY A N 1
ATOM 813 C CA . GLY A 1 103 ? -29.691 39.428 26.712 1.00 52.22 103 GLY A CA 1
ATOM 814 C C . GLY A 1 103 ? -31.040 39.870 26.163 1.00 52.22 103 GLY A C 1
ATOM 815 O O . GLY A 1 103 ? -31.899 40.301 26.926 1.00 52.22 103 GLY A O 1
ATOM 816 N N . ASP A 1 104 ? -31.243 39.660 24.866 1.00 44.09 104 ASP A N 1
ATOM 817 C CA . ASP A 1 104 ? -32.548 39.227 24.379 1.00 44.09 104 ASP A CA 1
ATOM 818 C C . ASP A 1 104 ? -32.386 38.286 23.175 1.00 44.09 104 ASP A C 1
ATOM 820 O O . ASP A 1 104 ? -31.388 38.338 22.447 1.00 44.09 104 ASP A O 1
ATOM 824 N N . GLY A 1 105 ? -33.318 37.349 23.019 1.00 49.75 105 GLY A N 1
ATOM 825 C CA . GLY A 1 105 ? -33.144 36.177 22.161 1.00 49.75 105 GLY A CA 1
ATOM 826 C C . GLY A 1 105 ? -33.823 36.300 20.800 1.00 49.75 105 GLY A C 1
ATOM 827 O O . GLY A 1 105 ? -35.043 36.220 20.715 1.00 49.75 105 GLY A O 1
ATOM 828 N N . SER A 1 106 ? -33.050 36.376 19.710 1.00 44.66 106 SER A N 1
ATOM 829 C CA . SER A 1 106 ? -33.591 36.160 18.357 1.00 44.66 106 SER A CA 1
ATOM 830 C C . SER A 1 106 ? -32.543 35.631 17.371 1.00 44.66 106 SER A C 1
ATOM 832 O O . SER A 1 106 ? -31.887 36.382 16.648 1.00 44.66 106 SER A O 1
ATOM 834 N N . VAL A 1 107 ? -32.391 34.304 17.314 1.00 47.38 107 VAL A N 1
ATOM 835 C CA . VAL A 1 107 ? -31.754 33.640 16.165 1.00 47.38 107 VAL A CA 1
ATOM 836 C C . VAL A 1 107 ? -32.757 33.596 15.016 1.00 47.38 107 VAL A C 1
ATOM 838 O O . VAL A 1 107 ? -33.642 32.745 14.973 1.00 47.38 107 VAL A O 1
ATOM 841 N N . ALA A 1 108 ? -32.631 34.546 14.090 1.00 44.09 108 ALA A N 1
ATOM 842 C CA . ALA A 1 108 ? -33.512 34.658 12.936 1.00 44.09 108 ALA A CA 1
ATOM 843 C C . ALA A 1 108 ? -33.373 33.441 12.001 1.00 44.09 108 ALA A C 1
ATOM 845 O O . ALA A 1 108 ? -32.441 33.355 11.197 1.00 44.09 108 ALA A O 1
ATOM 846 N N . THR A 1 109 ? -34.325 32.507 12.080 1.00 45.72 109 THR A N 1
ATOM 847 C CA . THR A 1 109 ? -34.435 31.355 11.173 1.00 45.72 109 THR A CA 1
ATOM 848 C C . THR A 1 109 ? -34.779 31.825 9.759 1.00 45.72 109 THR A C 1
ATOM 850 O O . THR A 1 109 ? -35.944 31.917 9.371 1.00 45.72 109 THR A O 1
ATOM 853 N N . ALA A 1 110 ? -33.748 32.137 8.974 1.00 45.38 110 ALA A N 1
ATOM 854 C CA . ALA A 1 110 ? -33.860 32.558 7.583 1.00 45.38 110 ALA A CA 1
ATOM 855 C C . ALA A 1 110 ? -34.187 31.371 6.657 1.00 45.38 110 ALA A C 1
ATOM 857 O O . ALA A 1 110 ? -33.354 30.920 5.869 1.00 45.38 110 ALA A O 1
ATOM 858 N N . SER A 1 111 ? -35.418 30.864 6.749 1.00 46.56 111 SER A N 1
ATOM 859 C CA . SER A 1 111 ? -35.951 29.835 5.854 1.00 46.56 111 SER A CA 1
ATOM 860 C C . SER A 1 111 ? -35.804 30.240 4.386 1.00 46.56 111 SER A C 1
ATOM 862 O O . SER A 1 111 ? -36.355 31.256 3.958 1.00 46.56 111 SER A O 1
ATOM 864 N N . ARG A 1 112 ? -35.137 29.403 3.585 1.00 46.31 112 ARG A N 1
ATOM 865 C CA . ARG A 1 112 ? -35.308 29.375 2.126 1.00 46.31 112 ARG A CA 1
ATOM 866 C C . ARG A 1 112 ? -35.561 27.942 1.679 1.00 46.31 112 ARG A C 1
ATOM 868 O O . ARG A 1 112 ? -34.915 27.007 2.144 1.00 46.31 112 ARG A O 1
ATOM 875 N N . THR A 1 113 ? -36.583 27.793 0.849 1.00 42.66 113 THR A N 1
ATOM 876 C CA . THR A 1 113 ? -37.187 26.522 0.451 1.00 42.66 113 THR A CA 1
ATOM 877 C C . THR A 1 113 ? -36.400 25.814 -0.650 1.00 42.66 113 THR A C 1
ATOM 879 O O . THR A 1 113 ? -35.566 26.405 -1.333 1.00 42.66 113 THR A O 1
ATOM 882 N N . ALA A 1 114 ? -36.680 24.521 -0.822 1.00 42.62 114 ALA A N 1
ATOM 883 C CA . ALA A 1 114 ? -36.110 23.718 -1.893 1.00 42.62 114 ALA A CA 1
ATOM 884 C C . ALA A 1 114 ? -36.609 24.159 -3.281 1.00 42.62 114 ALA A C 1
ATOM 886 O O . ALA A 1 114 ? -37.761 24.560 -3.443 1.00 42.62 114 ALA A O 1
ATOM 887 N N . ALA A 1 115 ? -35.759 23.971 -4.290 1.00 40.97 115 ALA A N 1
ATOM 888 C CA . ALA A 1 115 ? -36.134 23.986 -5.698 1.00 40.97 115 ALA A CA 1
ATOM 889 C C . ALA A 1 115 ? -35.413 22.831 -6.410 1.00 40.97 115 ALA A C 1
ATOM 891 O O . ALA A 1 115 ? -34.262 22.957 -6.821 1.00 40.97 115 ALA A O 1
ATOM 892 N N . ALA A 1 116 ? -36.083 21.682 -6.517 1.00 45.62 116 ALA A N 1
ATOM 893 C CA . ALA A 1 116 ? -35.623 20.573 -7.344 1.00 45.62 116 ALA A CA 1
ATOM 894 C C . ALA A 1 116 ? -36.240 20.709 -8.742 1.00 45.62 116 ALA A C 1
ATOM 896 O O . ALA A 1 116 ? -37.453 20.597 -8.898 1.00 45.62 116 ALA A O 1
ATOM 897 N N . SER A 1 117 ? -35.410 20.93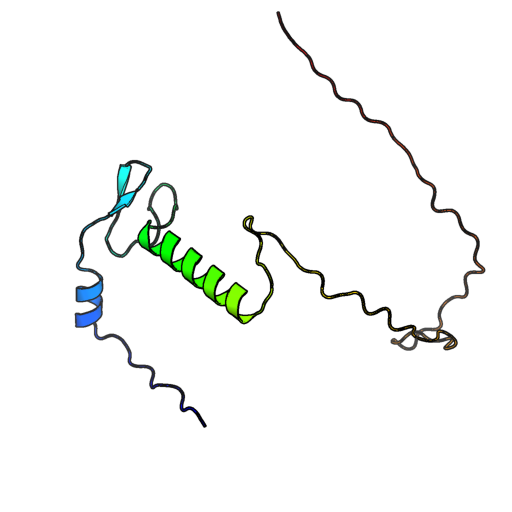9 -9.757 1.00 49.56 117 SER A N 1
ATOM 898 C CA . SER A 1 117 ? -35.832 20.992 -11.159 1.00 49.56 117 SER A CA 1
ATOM 899 C C . SER A 1 117 ? -35.470 19.691 -11.875 1.00 49.56 117 SER A C 1
ATOM 901 O O . SER A 1 117 ? -34.404 19.576 -12.481 1.00 49.56 117 SER A O 1
ATOM 903 N N . ALA A 1 118 ? -36.365 18.706 -11.811 1.00 42.56 118 ALA A N 1
ATOM 904 C CA . ALA A 1 118 ? -36.339 17.595 -12.755 1.00 42.56 118 ALA A CA 1
ATOM 905 C C . ALA A 1 118 ? -36.770 18.110 -14.140 1.00 42.56 118 ALA A C 1
ATOM 907 O O . ALA A 1 118 ? -37.830 18.721 -14.268 1.00 42.56 118 ALA A O 1
ATOM 908 N N . GLY A 1 119 ? -35.958 17.864 -15.169 1.00 38.69 119 GLY A N 1
ATOM 909 C CA . GLY A 1 119 ? -36.288 18.148 -16.566 1.00 38.69 119 GLY A CA 1
ATOM 910 C C . GLY A 1 119 ? -36.149 16.869 -17.379 1.00 38.69 119 GLY A C 1
ATOM 911 O O . GLY A 1 119 ? -35.039 16.368 -17.537 1.00 38.69 119 GLY A O 1
ATOM 912 N N . ALA A 1 120 ? -37.268 16.320 -17.850 1.00 42.19 120 ALA A N 1
ATOM 913 C CA . ALA A 1 120 ? -37.308 15.048 -18.562 1.00 42.19 120 ALA A CA 1
ATOM 914 C C . ALA A 1 120 ? -37.799 15.224 -20.004 1.00 42.19 120 ALA A C 1
ATOM 916 O O . ALA A 1 120 ? -38.742 15.970 -20.245 1.00 42.19 120 ALA A O 1
ATOM 917 N N . SER A 1 121 ? -37.182 14.456 -20.905 1.00 40.09 121 SER A N 1
ATOM 918 C CA . SER A 1 121 ? -37.702 14.009 -22.205 1.00 40.09 121 SER A CA 1
ATOM 919 C C . SER A 1 121 ? -38.236 15.049 -23.202 1.00 40.09 121 SER A C 1
ATOM 921 O O . SER A 1 121 ? -39.345 15.563 -23.064 1.00 40.09 121 SER A O 1
ATOM 923 N N . LYS A 1 122 ? -37.600 15.082 -24.377 1.00 42.44 122 LYS A N 1
ATOM 924 C CA . LYS A 1 122 ? -38.228 14.426 -25.533 1.00 42.44 122 LYS A CA 1
ATOM 925 C C . LYS A 1 122 ? -37.188 13.781 -26.445 1.00 42.44 122 LYS A C 1
ATOM 927 O O . LYS A 1 122 ? -36.024 14.223 -26.365 1.00 42.44 122 LYS A O 1
#

Foldseek 3Di:
DDDDDDDDDDDPVVVVVQQDDAFDADPVRDTHGSPPQAGPPPRHGDPVVVVVVVVVVVVVCVVVVAPCDPDHDDDPPPDPPPPPPVPPDLADPVRHGDPDDPDDDDPDPPDDDDDDDDDDDD

Sequence (122 aa):
MAGRPPLVMSTAVQERQAEQGPAWICQCAKVNKHVSLRCEECFVLRPDEKARHQAQRNQEASRTGEVIGRGGGFYLRQEVVRREENSDDEVDVFGRRRKQGSGDGSVATASRTAAASAGASK

Secondary structure (DSSP, 8-state):
-PPPPP--PPPHHHHHHHH-S--EE-TTS-EE-TT-SB-TTT-PBPHHHHHHHHHHHHHHHHHH-----SS------------------SB-TTSPBP------------------------

pLDDT: mean 70.45, std 18.67, range [38.69, 96.5]